Protein AF-T0KY86-F1 (afdb_monomer)

Mean predicted aligned error: 9.2 Å

Radius of gyration: 18.21 Å; Cα contacts (8 Å, |Δi|>4): 96; chains: 1; bounding box: 42×41×46 Å

Secondary structure (DSSP, 8-state):
---HHHHHHHHHHHTTS-S------HHHHHHHHHHHHHTTSEEEE--SSTTSPPEEEE-TTTSPPB-TTT-PBPS-SHHHHHHHHHHHHH--TT--TTHHHHHHHHHHHHHHHHHHHHHHHHHS-TTS--SSPPHHHHHHHHHHHHHHHHHHHHHHHHT-

InterPro domains:
  IPR045520 GPAT/DHAPAT, C-terminal domain [PF19277] (7-43)

Organism: Colletotrichum gloeosporioides (strain Cg-14) (NCBI:txid1237896)

Structure (mmCIF, N/CA/C/O backbone):
data_AF-T0KY86-F1
#
_entry.id   AF-T0KY86-F1
#
loop_
_atom_site.group_PDB
_atom_site.id
_atom_site.type_symbol
_atom_site.label_atom_id
_atom_site.label_alt_id
_atom_site.label_comp_id
_atom_site.label_asym_id
_atom_site.label_entity_id
_atom_site.label_seq_id
_atom_site.pdbx_PDB_ins_code
_atom_site.Cartn_x
_atom_site.Cartn_y
_atom_site.Cartn_z
_atom_site.occupancy
_atom_site.B_iso_or_equiv
_atom_site.auth_seq_id
_atom_site.auth_comp_id
_atom_site.auth_asym_id
_atom_site.auth_atom_id
_atom_site.pdbx_PDB_model_num
ATOM 1 N N . MET A 1 1 ? 13.630 -6.614 14.200 1.00 43.09 1 MET A N 1
ATOM 2 C CA . MET A 1 1 ? 12.804 -6.975 13.021 1.00 43.09 1 MET A CA 1
ATOM 3 C C . MET A 1 1 ? 12.638 -5.804 12.027 1.00 43.09 1 MET A C 1
ATOM 5 O O . MET A 1 1 ? 11.605 -5.701 11.387 1.00 43.09 1 MET A O 1
ATOM 9 N N . GLN A 1 2 ? 13.636 -4.917 11.865 1.00 44.22 2 GLN A N 1
ATOM 10 C CA . GLN A 1 2 ? 13.480 -3.627 11.152 1.00 44.22 2 GLN A CA 1
ATOM 11 C C . GLN A 1 2 ? 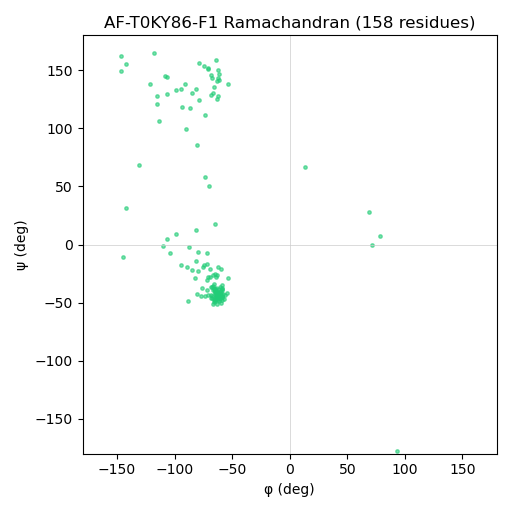14.126 -3.549 9.749 1.00 44.22 2 GLN A C 1
ATOM 13 O O . GLN A 1 2 ? 14.095 -2.493 9.133 1.00 44.22 2 GLN A O 1
ATOM 18 N N . LEU A 1 3 ? 14.689 -4.636 9.207 1.00 54.72 3 LEU A N 1
ATOM 19 C CA . LEU A 1 3 ? 15.516 -4.575 7.982 1.00 54.72 3 LEU A CA 1
ATOM 20 C C . LEU A 1 3 ? 14.886 -5.204 6.729 1.00 54.72 3 LEU A C 1
ATOM 22 O O . LEU A 1 3 ? 15.487 -5.167 5.662 1.00 54.72 3 LEU A O 1
ATOM 26 N N . ILE A 1 4 ? 13.686 -5.774 6.824 1.00 61.91 4 ILE A N 1
ATOM 27 C CA . ILE A 1 4 ? 13.142 -6.642 5.767 1.00 61.91 4 ILE A CA 1
ATOM 28 C C . ILE A 1 4 ? 12.749 -5.862 4.488 1.00 61.91 4 ILE A C 1
ATOM 30 O O . ILE A 1 4 ? 13.151 -6.280 3.402 1.00 61.91 4 ILE A O 1
ATOM 34 N N . PRO A 1 5 ? 12.080 -4.692 4.568 1.00 65.31 5 PRO A N 1
ATOM 35 C CA . PRO A 1 5 ? 11.813 -3.862 3.385 1.00 65.31 5 PRO A CA 1
ATOM 36 C C . PRO A 1 5 ? 13.091 -3.271 2.772 1.00 65.31 5 PRO A C 1
ATOM 38 O O . PRO A 1 5 ? 13.223 -3.188 1.553 1.00 65.31 5 PRO A O 1
ATOM 41 N N . LEU A 1 6 ? 14.068 -2.912 3.613 1.00 67.12 6 LEU A N 1
ATOM 42 C CA . LEU A 1 6 ? 15.366 -2.401 3.165 1.00 67.12 6 LEU A CA 1
ATOM 43 C C . LEU A 1 6 ? 16.159 -3.478 2.410 1.00 67.12 6 LEU A C 1
ATOM 45 O O . LEU A 1 6 ? 16.805 -3.188 1.407 1.00 67.12 6 LEU A O 1
ATOM 49 N N . GLN A 1 7 ? 16.081 -4.730 2.867 1.00 76.50 7 GLN A N 1
ATOM 50 C CA . GLN A 1 7 ? 16.718 -5.870 2.214 1.00 76.50 7 GLN A CA 1
ATOM 51 C C . GLN A 1 7 ? 16.083 -6.183 0.853 1.00 76.50 7 GLN A C 1
ATOM 53 O O . GLN A 1 7 ? 16.806 -6.519 -0.086 1.00 76.50 7 GLN A O 1
ATOM 58 N N . LEU A 1 8 ? 14.760 -6.030 0.716 1.00 79.94 8 LEU A N 1
ATOM 59 C CA . LEU A 1 8 ? 14.091 -6.132 -0.583 1.00 79.94 8 LEU A CA 1
ATOM 60 C C . LEU A 1 8 ? 14.605 -5.055 -1.543 1.00 79.94 8 LEU A C 1
ATOM 62 O O . LEU A 1 8 ? 15.022 -5.388 -2.646 1.00 79.94 8 LEU A O 1
ATOM 66 N N . GLY A 1 9 ? 14.668 -3.795 -1.100 1.00 78.31 9 GLY A N 1
ATOM 67 C CA . GLY A 1 9 ? 15.223 -2.703 -1.906 1.00 78.31 9 GLY A CA 1
ATOM 68 C C . GLY A 1 9 ? 16.660 -2.978 -2.362 1.00 78.31 9 GLY A C 1
ATOM 69 O O . GLY A 1 9 ? 16.976 -2.812 -3.536 1.00 78.31 9 GLY A O 1
ATOM 70 N N . LYS A 1 10 ? 17.515 -3.490 -1.464 1.00 82.12 10 LYS A N 1
ATOM 71 C CA . LYS A 1 10 ? 18.875 -3.946 -1.811 1.00 82.12 10 LYS A CA 1
ATOM 72 C C . LYS A 1 10 ? 18.885 -5.047 -2.861 1.00 82.12 10 LYS A C 1
ATOM 74 O O . LYS A 1 10 ? 19.670 -4.988 -3.801 1.00 82.12 10 LYS A O 1
ATOM 79 N N . THR A 1 11 ? 18.000 -6.026 -2.715 1.00 82.38 11 THR A N 1
ATOM 80 C CA . THR A 1 11 ? 17.883 -7.146 -3.655 1.00 82.38 11 THR A CA 1
ATOM 81 C C . THR A 1 11 ? 17.488 -6.654 -5.044 1.00 82.38 11 THR A C 1
ATOM 83 O O . THR A 1 11 ? 18.149 -7.003 -6.015 1.00 82.38 11 THR A O 1
ATOM 86 N N . LEU A 1 12 ? 16.477 -5.787 -5.133 1.00 80.00 12 LEU A N 1
ATOM 87 C CA . LEU A 1 12 ? 16.013 -5.220 -6.400 1.00 80.00 12 LEU A CA 1
ATOM 88 C C . LEU A 1 12 ? 17.079 -4.343 -7.069 1.00 80.00 12 LEU A C 1
ATOM 90 O O . LEU A 1 12 ? 17.243 -4.396 -8.283 1.00 80.00 12 LEU A O 1
ATOM 94 N N . TYR A 1 13 ? 17.851 -3.584 -6.289 1.00 79.12 13 TYR A N 1
ATOM 95 C CA . TYR A 1 13 ? 18.963 -2.792 -6.818 1.00 79.12 13 TYR A CA 1
ATOM 96 C C . TYR A 1 13 ? 20.072 -3.671 -7.406 1.00 79.12 13 TYR A C 1
ATOM 98 O O . TYR A 1 13 ? 20.490 -3.468 -8.541 1.00 79.12 13 TYR A O 1
ATOM 106 N N . HIS A 1 14 ? 20.519 -4.696 -6.673 1.00 81.25 14 HIS A N 1
ATOM 107 C CA . HIS A 1 14 ? 21.553 -5.608 -7.172 1.00 81.25 14 HIS A CA 1
ATOM 108 C C . HIS A 1 14 ? 21.085 -6.453 -8.368 1.00 81.25 14 HIS A C 1
ATOM 110 O O . HIS A 1 14 ? 21.913 -6.853 -9.181 1.00 81.25 14 HIS A O 1
ATOM 116 N N . GLN A 1 15 ? 19.779 -6.705 -8.494 1.00 79.50 15 GLN A N 1
ATOM 117 C CA . GLN A 1 15 ? 19.178 -7.378 -9.653 1.00 79.50 15 GLN A CA 1
ATOM 118 C C . GLN A 1 15 ? 18.977 -6.455 -10.866 1.00 79.50 15 GLN A C 1
ATOM 120 O O . GLN A 1 15 ? 18.606 -6.939 -11.933 1.00 79.50 15 GLN A O 1
ATOM 125 N N . GLY A 1 16 ? 19.234 -5.149 -10.725 1.00 75.31 16 GLY A N 1
ATOM 126 C CA . GLY A 1 16 ? 19.031 -4.157 -11.781 1.00 75.31 16 GLY A CA 1
ATOM 127 C C . GLY A 1 16 ? 17.573 -3.723 -11.973 1.00 75.31 16 GLY A C 1
ATOM 128 O O . GLY A 1 16 ? 17.290 -2.971 -12.900 1.00 75.31 16 GLY A O 1
ATOM 129 N N . ASP A 1 17 ? 16.658 -4.157 -11.098 1.00 74.56 17 ASP A N 1
ATOM 130 C CA . ASP A 1 17 ? 15.236 -3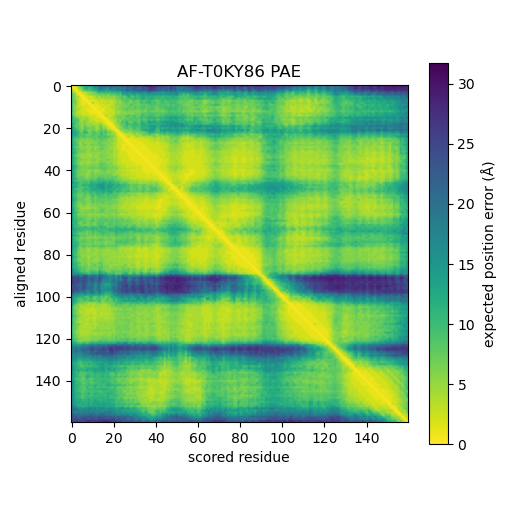.784 -11.129 1.00 74.56 17 ASP A CA 1
ATOM 131 C C . ASP A 1 17 ? 14.990 -2.384 -10.525 1.00 74.56 17 ASP A C 1
ATOM 133 O O . ASP A 1 17 ? 14.000 -1.729 -10.847 1.00 74.56 17 ASP A O 1
ATOM 137 N N . LEU A 1 18 ? 15.896 -1.902 -9.662 1.00 72.38 18 LEU A N 1
ATOM 138 C CA . LEU A 1 18 ? 15.950 -0.513 -9.189 1.00 72.38 18 LEU A CA 1
ATOM 139 C C . LEU A 1 18 ? 17.241 0.152 -9.666 1.00 72.38 18 LEU A C 1
ATOM 141 O O . LEU A 1 18 ? 18.329 -0.354 -9.408 1.00 72.38 18 LEU A O 1
ATOM 145 N N . SER A 1 19 ? 17.129 1.321 -10.300 1.00 67.69 19 SER A N 1
ATOM 146 C CA . SER A 1 19 ? 18.297 2.066 -10.788 1.00 67.69 19 SER A CA 1
ATOM 147 C C . SER A 1 19 ? 18.983 2.913 -9.710 1.00 67.69 19 SER A C 1
ATOM 149 O O . SER A 1 19 ? 20.193 3.103 -9.783 1.00 67.69 19 SER A O 1
ATOM 151 N N . TYR A 1 20 ? 18.249 3.396 -8.698 1.00 64.50 20 TYR A N 1
ATOM 152 C CA . TYR A 1 20 ? 18.783 4.276 -7.649 1.00 64.50 20 TYR A CA 1
ATOM 153 C C . TYR A 1 20 ? 18.120 4.037 -6.285 1.00 64.50 20 TYR A C 1
ATOM 155 O O . TYR A 1 20 ? 16.931 3.724 -6.205 1.00 64.50 20 TYR A O 1
ATOM 163 N N . PHE A 1 21 ? 18.878 4.254 -5.204 1.00 64.88 21 PHE A N 1
ATOM 164 C CA . PHE A 1 21 ? 18.319 4.464 -3.866 1.00 64.88 21 PHE A CA 1
ATOM 165 C C . PHE A 1 21 ? 18.079 5.955 -3.656 1.00 64.88 21 PHE A C 1
ATOM 167 O O . 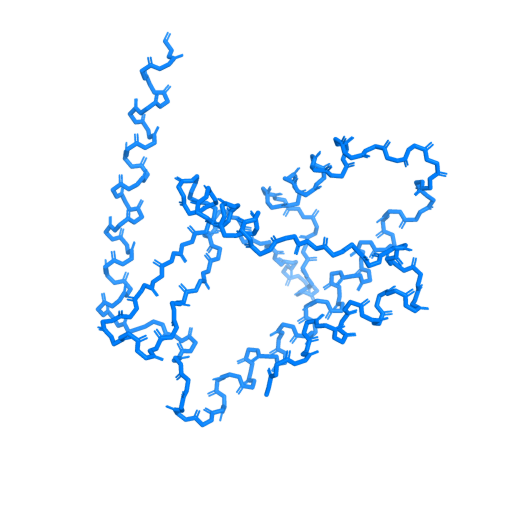PHE A 1 21 ? 19.003 6.699 -3.331 1.00 64.88 21 PHE A O 1
ATOM 174 N N . GLU A 1 22 ? 16.840 6.402 -3.824 1.00 66.50 22 GLU A N 1
ATOM 175 C CA . GLU A 1 22 ? 16.479 7.767 -3.449 1.00 66.50 22 GLU A CA 1
ATOM 176 C C . GLU A 1 22 ? 16.279 7.850 -1.932 1.00 66.50 22 GLU A C 1
ATOM 178 O O . GLU A 1 22 ? 15.474 7.122 -1.343 1.00 66.50 22 GLU A O 1
ATOM 183 N N . ALA A 1 23 ? 17.005 8.760 -1.283 1.00 71.75 23 ALA A N 1
ATOM 184 C CA . ALA A 1 23 ? 16.700 9.143 0.085 1.00 71.75 23 ALA A CA 1
ATOM 185 C C . ALA A 1 23 ? 15.441 10.020 0.073 1.00 71.75 23 ALA A C 1
ATOM 187 O O . ALA A 1 23 ? 15.460 11.146 -0.421 1.00 71.75 23 ALA A O 1
ATOM 188 N N . VAL A 1 24 ? 14.339 9.506 0.618 1.00 71.88 24 VAL A N 1
ATOM 189 C CA . VAL A 1 24 ? 13.091 10.267 0.743 1.00 71.88 24 VAL A CA 1
ATOM 190 C C . VAL A 1 24 ? 13.023 10.911 2.125 1.00 71.88 24 VAL A C 1
ATOM 192 O O . VAL A 1 24 ? 13.275 10.264 3.143 1.00 71.88 24 VAL A O 1
ATOM 195 N N . ASN A 1 25 ? 12.662 12.193 2.173 1.00 86.88 25 ASN A N 1
ATOM 196 C CA . ASN A 1 25 ? 12.487 12.917 3.426 1.00 86.88 25 ASN A CA 1
ATOM 197 C C . ASN A 1 25 ? 11.304 12.342 4.236 1.00 86.88 25 ASN A C 1
ATOM 199 O O . ASN A 1 25 ? 10.215 12.102 3.708 1.00 86.88 25 ASN A O 1
ATOM 203 N N . LYS A 1 26 ? 11.509 12.153 5.545 1.00 85.25 26 LYS A N 1
ATOM 204 C CA . LYS A 1 26 ? 10.498 11.631 6.475 1.00 85.25 26 LYS A CA 1
ATOM 205 C C . LYS A 1 26 ? 9.230 12.493 6.537 1.00 85.25 26 LYS A C 1
ATOM 207 O O . LYS A 1 26 ? 8.136 11.937 6.598 1.00 85.25 26 LYS A O 1
ATOM 212 N N . GLU A 1 27 ? 9.353 13.817 6.498 1.00 87.38 27 GLU A N 1
ATOM 213 C CA . GLU A 1 27 ? 8.200 14.727 6.511 1.00 87.38 27 GLU A CA 1
ATOM 214 C C . GLU A 1 27 ? 7.389 14.621 5.216 1.00 87.38 27 GLU A C 1
ATOM 216 O O . GLU A 1 27 ? 6.160 14.613 5.252 1.00 87.38 27 GLU A O 1
ATOM 221 N N . THR A 1 28 ? 8.051 14.422 4.072 1.00 85.88 28 THR A N 1
ATOM 222 C CA . THR A 1 28 ? 7.367 14.161 2.797 1.00 85.88 28 THR A CA 1
ATOM 223 C C . THR A 1 28 ? 6.543 12.880 2.866 1.00 85.88 28 THR A C 1
ATOM 225 O O . THR A 1 28 ? 5.387 12.873 2.448 1.00 85.88 28 THR A O 1
ATOM 228 N N . LEU A 1 29 ? 7.099 11.810 3.446 1.00 86.31 29 LEU A N 1
ATOM 229 C CA . LEU A 1 29 ? 6.358 10.566 3.656 1.00 86.31 29 LEU A CA 1
ATOM 230 C C . LEU A 1 29 ? 5.172 10.778 4.596 1.00 86.31 29 LEU A C 1
ATOM 232 O O . LEU A 1 29 ? 4.068 10.346 4.286 1.00 86.31 29 LEU A O 1
ATOM 236 N N . LYS A 1 30 ? 5.361 11.479 5.715 1.00 88.62 30 LYS A N 1
ATOM 237 C CA . LYS A 1 30 ? 4.277 11.769 6.661 1.00 88.62 30 LYS A CA 1
ATOM 238 C C . LYS A 1 30 ? 3.118 12.512 5.986 1.00 88.62 30 LYS A C 1
ATOM 240 O O . LYS A 1 30 ? 1.970 12.096 6.132 1.00 88.62 30 LYS A O 1
ATOM 245 N N . ASN A 1 31 ? 3.425 13.544 5.201 1.00 91.31 31 ASN A N 1
ATOM 246 C CA . ASN A 1 31 ? 2.427 14.307 4.453 1.00 91.31 31 ASN A CA 1
ATOM 247 C C . ASN A 1 31 ? 1.717 13.440 3.403 1.00 91.31 31 ASN A C 1
ATOM 249 O O . ASN A 1 31 ? 0.497 13.505 3.282 1.00 91.31 31 ASN A O 1
ATOM 253 N N . ALA A 1 32 ? 2.454 12.586 2.684 1.00 89.81 32 ALA A N 1
ATOM 254 C CA . ALA A 1 32 ? 1.871 11.663 1.711 1.00 89.81 32 ALA A CA 1
ATOM 255 C C . ALA A 1 32 ? 0.919 10.652 2.371 1.00 89.81 32 ALA A C 1
ATOM 257 O O . ALA A 1 32 ? -0.194 10.461 1.894 1.00 89.81 32 ALA A O 1
ATOM 258 N N . TYR A 1 33 ? 1.307 10.055 3.502 1.00 90.12 33 TYR A N 1
ATOM 259 C CA . TYR A 1 33 ? 0.450 9.123 4.243 1.00 90.12 33 TYR A CA 1
ATOM 260 C C . TYR A 1 33 ? -0.821 9.794 4.762 1.00 90.12 33 TYR A C 1
ATOM 262 O O . TYR A 1 33 ? -1.890 9.193 4.692 1.00 90.12 33 TYR A O 1
ATOM 270 N N . GLN A 1 34 ? -0.720 11.036 5.242 1.00 90.81 34 GLN A N 1
ATOM 271 C CA . GLN A 1 34 ? -1.892 11.805 5.647 1.00 90.81 34 GLN A CA 1
ATOM 272 C C . GLN A 1 34 ? -2.825 12.073 4.457 1.00 90.81 34 GLN A C 1
ATOM 274 O O . GLN A 1 34 ? -4.030 11.864 4.569 1.00 90.81 34 GLN A O 1
ATOM 279 N N . ARG A 1 35 ? -2.283 12.461 3.295 1.00 91.50 35 ARG A N 1
ATOM 280 C CA . ARG A 1 35 ? -3.082 12.637 2.072 1.00 91.50 35 ARG A CA 1
ATOM 281 C C . ARG A 1 35 ? -3.745 11.340 1.622 1.00 91.50 35 ARG A C 1
ATOM 283 O O . ARG A 1 35 ? -4.928 11.345 1.314 1.00 91.50 35 ARG A O 1
ATOM 290 N N . PHE A 1 36 ? -3.032 10.218 1.654 1.00 92.50 36 PHE A N 1
ATOM 291 C CA . PHE A 1 36 ? -3.596 8.911 1.310 1.00 92.50 36 PHE A CA 1
ATOM 292 C C . PHE A 1 36 ? -4.673 8.458 2.296 1.00 92.50 36 PHE A C 1
ATOM 294 O O . PHE A 1 36 ? -5.632 7.802 1.886 1.00 92.50 36 PHE A O 1
ATOM 301 N N . GLU A 1 37 ? -4.541 8.805 3.579 1.00 90.94 37 GLU A N 1
ATOM 302 C CA . GLU A 1 37 ? -5.615 8.628 4.555 1.00 90.94 37 GLU A CA 1
ATOM 303 C C . GLU A 1 37 ? -6.820 9.489 4.172 1.00 90.94 37 GLU A C 1
ATOM 305 O O . GLU A 1 37 ? -7.902 8.937 4.047 1.00 90.94 37 GLU A O 1
ATOM 310 N N . GLU A 1 38 ? -6.655 10.790 3.904 1.00 88.88 38 GLU A N 1
ATOM 311 C CA . GLU A 1 38 ? -7.732 11.730 3.531 1.00 88.88 38 GLU A CA 1
ATOM 312 C C . GLU A 1 38 ? -8.465 11.337 2.236 1.00 88.88 38 GLU A C 1
ATOM 314 O O . GLU A 1 38 ? -9.701 11.333 2.187 1.00 88.88 38 GLU A O 1
ATOM 319 N N . GLU A 1 39 ? -7.715 10.934 1.212 1.00 88.81 39 GLU A N 1
ATOM 320 C CA . GLU A 1 39 ? -8.224 10.441 -0.071 1.00 88.81 39 GLU A CA 1
ATOM 321 C C . GLU A 1 39 ? -8.853 9.047 0.040 1.00 88.81 39 GLU A C 1
ATOM 323 O O . GLU A 1 39 ? -9.483 8.577 -0.908 1.00 88.81 39 GLU A O 1
ATOM 328 N N . GLY A 1 40 ? -8.737 8.392 1.200 1.00 88.69 40 GLY A N 1
ATOM 329 C CA . GLY A 1 40 ? -9.300 7.075 1.487 1.00 88.69 40 GLY A CA 1
ATOM 330 C C . GLY A 1 40 ? -8.632 5.944 0.710 1.00 88.69 40 GLY A C 1
ATOM 331 O O . GLY A 1 40 ? -9.285 4.942 0.423 1.00 88.69 40 GLY A O 1
ATOM 332 N N . ILE A 1 41 ? -7.360 6.124 0.355 1.00 91.50 41 ILE A N 1
ATOM 333 C CA . ILE A 1 41 ? -6.469 5.088 -0.180 1.00 91.50 41 ILE A CA 1
ATOM 334 C C . ILE A 1 41 ? -5.986 4.203 0.972 1.00 91.50 41 ILE A C 1
ATOM 336 O O . ILE A 1 41 ? -5.996 2.973 0.882 1.00 91.50 41 ILE A O 1
ATOM 340 N N . LEU A 1 42 ? -5.596 4.837 2.082 1.00 92.19 42 LEU A N 1
ATOM 341 C CA . LEU 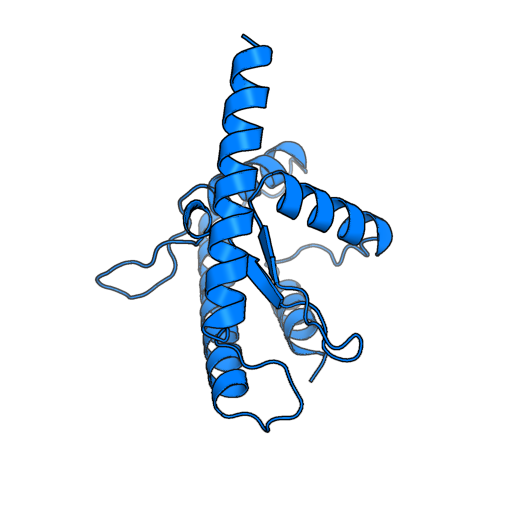A 1 42 ? -5.181 4.181 3.314 1.00 92.19 42 LEU A CA 1
ATOM 342 C C . LEU A 1 42 ? -6.254 4.312 4.389 1.00 92.19 42 LEU A C 1
ATOM 344 O O . LEU A 1 42 ? -6.913 5.335 4.540 1.00 92.19 42 LEU A O 1
ATOM 348 N N . GLN A 1 43 ? -6.386 3.258 5.180 1.00 91.25 43 GLN A N 1
ATOM 349 C CA . GLN A 1 43 ? -7.224 3.207 6.362 1.00 91.25 43 GLN A CA 1
ATOM 350 C C . GLN A 1 43 ? -6.327 3.027 7.587 1.00 91.25 43 GLN A C 1
ATOM 352 O O . GLN A 1 43 ? -5.589 2.041 7.690 1.00 91.25 43 GLN A O 1
ATOM 357 N N . VAL A 1 44 ? -6.397 3.978 8.518 1.00 89.81 44 VAL A N 1
ATOM 358 C CA . VAL A 1 44 ? -5.564 4.000 9.724 1.00 89.81 44 VAL A CA 1
ATOM 359 C C . VAL A 1 44 ? -6.403 3.636 10.942 1.00 89.81 44 VAL A C 1
ATOM 361 O O . VAL A 1 44 ? -7.459 4.212 11.193 1.00 89.81 44 VAL A O 1
ATOM 364 N N . VAL A 1 45 ? -5.914 2.688 11.737 1.00 88.06 45 VAL A N 1
ATOM 365 C CA . VAL A 1 45 ? -6.477 2.345 13.044 1.00 88.06 45 VAL A CA 1
ATOM 366 C C . VAL A 1 45 ? -5.466 2.719 14.112 1.00 88.06 45 VAL A C 1
ATOM 368 O O . VAL A 1 45 ? -4.449 2.046 14.299 1.00 88.06 45 VAL A O 1
ATOM 371 N N . LYS A 1 46 ? -5.757 3.803 14.825 1.00 85.50 46 LYS A N 1
ATOM 372 C CA . LYS A 1 46 ? -4.951 4.268 15.954 1.00 85.50 46 LYS A CA 1
ATOM 373 C C . LYS A 1 46 ? -5.325 3.460 17.196 1.00 85.50 46 LYS A C 1
ATOM 375 O O . LYS A 1 46 ? -6.504 3.237 17.456 1.00 85.50 46 LYS A O 1
ATOM 380 N N . SER A 1 47 ? -4.322 2.986 17.930 1.00 80.25 47 SER A N 1
ATOM 381 C CA . SER A 1 47 ? -4.543 2.330 19.220 1.00 80.25 47 SER A CA 1
ATOM 382 C C . SER A 1 47 ? -4.900 3.368 20.285 1.00 80.25 47 SER A C 1
ATOM 384 O O . SER A 1 47 ? -4.485 4.523 20.191 1.00 80.25 47 SER A O 1
ATOM 386 N N . LYS A 1 48 ? -5.640 2.948 21.316 1.00 79.75 48 LYS A N 1
ATOM 387 C CA . LYS A 1 48 ? -5.861 3.758 22.525 1.00 79.75 48 LYS A CA 1
ATOM 388 C C . LYS A 1 48 ? -4.581 3.900 23.356 1.00 79.75 48 LYS A C 1
ATOM 390 O O . LYS A 1 48 ? -4.428 4.892 24.057 1.00 79.75 48 LYS A O 1
ATOM 395 N N . ASP A 1 49 ? -3.682 2.918 23.275 1.00 79.94 49 ASP A N 1
ATOM 396 C CA . ASP A 1 49 ? -2.376 2.957 23.935 1.00 79.94 49 ASP A CA 1
ATOM 397 C C . ASP A 1 49 ? -1.349 3.671 23.034 1.00 79.94 49 ASP A C 1
ATOM 399 O O . ASP A 1 49 ? -1.042 3.147 21.956 1.00 79.94 49 ASP A O 1
ATOM 403 N N . PRO A 1 50 ? -0.778 4.818 23.459 1.00 78.31 50 PRO A N 1
ATOM 404 C CA . PRO A 1 50 ? 0.250 5.540 22.706 1.00 78.31 50 PRO A CA 1
ATOM 405 C C . PRO A 1 50 ? 1.525 4.729 22.443 1.00 78.31 50 PRO A C 1
ATOM 407 O O . PRO A 1 50 ? 2.282 5.063 21.532 1.00 78.31 50 PRO A O 1
ATOM 410 N N . LYS A 1 51 ? 1.787 3.677 23.230 1.00 81.00 51 LYS A N 1
ATOM 411 C CA . LYS A 1 51 ? 2.944 2.789 23.042 1.00 81.00 51 LYS A CA 1
ATOM 412 C C . LYS A 1 51 ? 2.761 1.834 21.866 1.00 81.00 51 LYS A C 1
ATOM 414 O O . LYS A 1 51 ? 3.744 1.290 21.364 1.00 81.00 51 LYS A O 1
ATOM 419 N N . VAL A 1 52 ? 1.521 1.616 21.427 1.00 78.75 52 VAL A N 1
ATOM 420 C CA . VAL A 1 52 ? 1.210 0.728 20.309 1.00 78.75 52 VAL A CA 1
ATOM 421 C C . VAL A 1 52 ? 1.148 1.557 19.023 1.00 78.75 52 VAL A C 1
ATOM 423 O O . VAL A 1 52 ? 0.296 2.442 18.909 1.00 78.75 52 VAL A O 1
ATOM 426 N N . PRO A 1 53 ? 2.014 1.284 18.029 1.00 80.75 53 PRO A N 1
ATOM 427 C CA . PRO A 1 53 ? 2.009 2.032 16.779 1.00 80.75 53 PRO A CA 1
ATOM 428 C C . PRO A 1 53 ? 0.674 1.864 16.032 1.00 80.75 53 PRO A C 1
ATOM 430 O O . PRO A 1 53 ? 0.029 0.814 16.135 1.00 80.75 53 PRO A O 1
ATOM 433 N N . PRO A 1 54 ? 0.247 2.880 15.260 1.00 84.12 54 PRO A N 1
ATOM 434 C CA . PRO A 1 54 ? -0.979 2.800 14.478 1.00 84.12 54 PRO A CA 1
ATOM 435 C C . PRO A 1 54 ? -0.890 1.684 13.433 1.00 84.12 54 PRO A C 1
ATOM 437 O O . PRO A 1 54 ? 0.155 1.454 12.823 1.00 84.12 54 PRO A O 1
ATOM 440 N N . ARG A 1 55 ? -2.015 1.005 13.207 1.00 85.50 55 ARG A N 1
ATOM 441 C CA . ARG A 1 55 ? -2.151 -0.017 12.166 1.00 85.50 55 ARG A CA 1
ATOM 442 C C . ARG A 1 55 ? -2.634 0.629 10.878 1.00 85.50 55 ARG A C 1
ATOM 444 O O . ARG A 1 55 ? -3.528 1.470 10.898 1.00 85.50 55 ARG A O 1
ATOM 451 N N . LEU A 1 56 ? -2.054 0.200 9.768 1.00 88.38 56 LEU A N 1
ATOM 452 C CA . LEU A 1 56 ? -2.326 0.713 8.432 1.00 88.38 56 LEU A CA 1
ATOM 453 C C . LEU A 1 56 ? -2.811 -0.437 7.555 1.00 88.38 56 LEU A C 1
ATOM 455 O O . LEU A 1 56 ? -2.253 -1.532 7.611 1.00 88.38 56 LEU A O 1
ATOM 459 N N . ARG A 1 57 ? -3.826 -0.185 6.732 1.00 88.81 57 ARG A N 1
ATOM 460 C CA . ARG A 1 57 ? -4.205 -1.077 5.633 1.00 88.81 57 ARG A CA 1
ATOM 461 C C . ARG A 1 57 ? -4.644 -0.272 4.419 1.00 88.81 57 ARG A C 1
ATOM 463 O O . ARG A 1 57 ? -5.105 0.856 4.570 1.00 88.81 57 ARG A O 1
ATOM 470 N N . LEU A 1 58 ? -4.540 -0.865 3.236 1.00 90.06 58 LEU A N 1
ATOM 471 C CA . LEU A 1 58 ? -5.177 -0.316 2.041 1.00 90.06 58 LEU A CA 1
ATOM 472 C C . LEU A 1 58 ? -6.702 -0.429 2.168 1.00 90.06 58 LEU A C 1
ATOM 474 O O . LEU A 1 58 ? -7.219 -1.378 2.770 1.00 90.06 58 LEU A O 1
ATOM 478 N N . ASP A 1 59 ? -7.427 0.546 1.622 1.00 90.50 59 ASP A N 1
ATOM 479 C CA . ASP A 1 59 ? -8.864 0.391 1.407 1.00 90.50 59 ASP A CA 1
ATOM 480 C C . ASP A 1 59 ? -9.108 -0.794 0.448 1.00 90.50 59 ASP A C 1
ATOM 482 O O . ASP A 1 59 ? -8.333 -0.979 -0.493 1.00 90.50 59 ASP A O 1
ATOM 486 N N . PRO A 1 60 ? -10.154 -1.616 0.663 1.00 88.75 60 PRO A N 1
ATOM 487 C CA . PRO A 1 60 ? -10.426 -2.776 -0.184 1.00 88.75 60 PRO A CA 1
ATOM 488 C C . PRO A 1 60 ? -10.517 -2.473 -1.686 1.00 88.75 60 PRO A C 1
ATOM 490 O O . PRO A 1 60 ? -10.185 -3.340 -2.484 1.00 88.75 60 PRO A O 1
ATOM 493 N N . GLU A 1 61 ? -10.922 -1.261 -2.082 1.00 88.62 61 GLU A N 1
ATOM 494 C CA . GLU A 1 61 ? -10.978 -0.844 -3.494 1.00 88.62 61 GLU A CA 1
ATOM 495 C C . GLU A 1 61 ? -9.592 -0.611 -4.119 1.00 88.62 61 GLU A C 1
ATOM 497 O O . GLU A 1 61 ? -9.463 -0.541 -5.341 1.00 88.62 61 GLU A O 1
ATOM 502 N N . TRP A 1 62 ? -8.563 -0.466 -3.284 1.00 90.12 62 TRP A N 1
ATOM 503 C CA . TRP A 1 62 ? -7.166 -0.280 -3.672 1.00 90.12 62 TRP A CA 1
ATOM 504 C C . TRP A 1 62 ? -6.330 -1.548 -3.482 1.00 90.12 62 TRP A C 1
ATOM 506 O O . TRP A 1 62 ? -5.170 -1.581 -3.889 1.00 90.12 62 TRP A O 1
ATOM 516 N N . CYS A 1 63 ? -6.890 -2.595 -2.871 1.00 87.88 63 CYS A N 1
ATOM 517 C CA . CYS A 1 63 ? -6.201 -3.870 -2.748 1.00 87.88 63 CYS A CA 1
ATOM 518 C C . CYS A 1 63 ? -6.013 -4.508 -4.136 1.00 87.88 63 CYS A C 1
ATOM 520 O O . CYS A 1 63 ? -6.987 -4.623 -4.884 1.00 87.88 63 CYS A O 1
ATOM 522 N N . PRO A 1 64 ? -4.793 -4.961 -4.477 1.00 86.31 64 PRO A N 1
ATOM 523 C CA . PRO A 1 64 ? -4.568 -5.689 -5.717 1.00 86.31 64 PRO A CA 1
ATOM 524 C C . PRO A 1 64 ? -5.352 -7.004 -5.702 1.00 86.31 64 PRO A C 1
ATOM 526 O O . PRO A 1 64 ? -5.446 -7.684 -4.675 1.00 86.31 64 PRO A O 1
ATOM 529 N N . THR A 1 65 ? -5.921 -7.356 -6.850 1.00 86.88 65 THR A N 1
ATOM 530 C CA . THR A 1 65 ? -6.610 -8.632 -7.037 1.00 86.88 65 THR A CA 1
ATOM 531 C C . THR A 1 65 ? -5.599 -9.753 -7.249 1.00 86.88 65 THR A C 1
ATOM 533 O O . THR A 1 65 ? -4.460 -9.525 -7.661 1.00 86.88 65 THR A O 1
ATOM 536 N N . ARG A 1 66 ? -6.017 -10.981 -6.943 1.00 87.00 66 ARG A N 1
ATOM 537 C CA . ARG A 1 66 ? -5.250 -12.187 -7.250 1.00 87.00 66 ARG A CA 1
ATOM 538 C C . ARG A 1 66 ? -5.920 -12.945 -8.375 1.00 87.00 66 ARG A C 1
ATOM 540 O O . ARG A 1 66 ? -7.149 -12.972 -8.448 1.00 87.00 66 ARG A O 1
ATOM 547 N N . ASP A 1 67 ? -5.106 -13.554 -9.217 1.00 85.88 67 ASP A N 1
ATOM 548 C CA . ASP A 1 67 ? -5.565 -14.515 -10.203 1.00 85.88 67 ASP A CA 1
ATOM 549 C C . ASP A 1 67 ? -6.185 -15.735 -9.489 1.00 85.88 67 ASP A C 1
ATOM 551 O O . ASP A 1 67 ? -5.532 -16.314 -8.613 1.00 85.88 67 ASP A O 1
ATOM 555 N N . PRO A 1 68 ? -7.436 -16.116 -9.804 1.00 85.25 68 PRO A N 1
ATOM 556 C CA . PRO A 1 68 ? -8.080 -17.283 -9.208 1.00 85.25 68 PRO A CA 1
ATOM 557 C C . PRO A 1 68 ? -7.389 -18.614 -9.539 1.00 85.25 68 PRO A C 1
ATOM 559 O O . PRO A 1 68 ? -7.507 -19.546 -8.747 1.00 85.25 68 PRO A O 1
ATOM 562 N N . GLU A 1 69 ? -6.680 -18.721 -10.666 1.00 86.19 69 GLU A N 1
ATOM 563 C CA . GLU A 1 69 ? -6.040 -19.971 -11.095 1.00 86.19 69 GLU A CA 1
ATOM 564 C C . GLU A 1 69 ? -4.630 -20.112 -10.522 1.00 86.19 69 GLU A C 1
ATOM 566 O O . GLU A 1 69 ? -4.272 -21.147 -9.960 1.00 86.19 69 GLU A O 1
ATOM 571 N N . THR A 1 70 ? -3.820 -19.058 -10.638 1.00 83.44 70 THR A N 1
ATOM 572 C CA . THR A 1 70 ? -2.408 -19.096 -10.226 1.00 83.44 70 THR A CA 1
ATOM 573 C C . THR A 1 70 ? -2.173 -18.589 -8.802 1.00 83.44 70 THR A C 1
ATOM 575 O O . THR A 1 70 ? -1.117 -18.845 -8.221 1.00 83.44 70 THR A O 1
ATOM 578 N N . GLY A 1 71 ? -3.125 -17.847 -8.225 1.00 82.12 71 GLY A N 1
ATOM 579 C CA . GLY A 1 71 ? -2.990 -17.184 -6.923 1.00 82.12 71 GLY A CA 1
ATOM 580 C C . GLY A 1 71 ? -2.047 -15.971 -6.918 1.00 82.12 71 GLY A C 1
ATOM 581 O O . GLY A 1 71 ? -1.870 -15.336 -5.869 1.00 82.12 71 GLY A O 1
ATOM 582 N N . ALA A 1 72 ? -1.444 -15.638 -8.064 1.00 84.00 72 ALA A N 1
ATOM 583 C CA . ALA A 1 72 ? -0.493 -14.543 -8.203 1.00 84.00 72 ALA A CA 1
ATOM 584 C C . ALA A 1 72 ? -1.181 -13.175 -8.098 1.00 84.00 72 ALA A C 1
ATOM 586 O O . ALA A 1 72 ? -2.359 -13.023 -8.418 1.00 84.00 72 ALA A O 1
ATOM 587 N N . LEU A 1 73 ? -0.439 -12.161 -7.642 1.00 85.06 73 LEU A N 1
ATOM 588 C CA . LEU A 1 73 ? -0.915 -10.777 -7.653 1.00 85.06 73 LEU A CA 1
ATOM 589 C C . LEU A 1 73 ? -1.022 -10.259 -9.089 1.00 85.06 73 LEU A C 1
ATOM 591 O O . LEU A 1 73 ? -0.043 -10.281 -9.836 1.00 85.06 73 LEU A O 1
ATOM 595 N N . ASN A 1 74 ? -2.184 -9.712 -9.431 1.00 84.44 74 ASN A N 1
ATOM 596 C CA . ASN A 1 74 ? -2.412 -9.091 -10.725 1.00 84.44 74 ASN A CA 1
ATOM 597 C C . ASN A 1 74 ? -1.947 -7.634 -10.701 1.00 84.44 74 ASN A C 1
ATOM 599 O O . ASN A 1 74 ? -2.340 -6.856 -9.829 1.00 84.44 74 ASN A O 1
ATOM 603 N N . ALA A 1 75 ? -1.159 -7.246 -11.704 1.00 82.94 75 ALA A N 1
ATOM 604 C CA . ALA A 1 75 ? -0.732 -5.869 -11.959 1.00 82.94 75 ALA A CA 1
ATOM 605 C C . ALA A 1 75 ? -1.890 -5.026 -12.534 1.00 82.94 75 ALA A C 1
ATOM 607 O O . ALA A 1 75 ? -1.836 -4.544 -13.660 1.00 82.94 75 ALA A O 1
ATOM 608 N N . SER A 1 76 ? -3.000 -4.935 -11.801 1.00 83.62 76 SER A N 1
ATOM 609 C CA . SER A 1 76 ? -4.232 -4.291 -12.262 1.00 83.62 76 SER A CA 1
ATOM 610 C C . SER A 1 76 ? -4.976 -3.603 -11.118 1.00 83.62 76 SER A C 1
ATOM 612 O O . SER A 1 76 ? -4.754 -3.898 -9.941 1.00 83.62 76 SER A O 1
ATOM 614 N N . GLY A 1 77 ? -5.884 -2.695 -11.473 1.00 86.44 77 GLY A N 1
ATOM 615 C CA . GLY A 1 77 ? -6.717 -1.960 -10.528 1.00 86.44 77 GLY A CA 1
ATOM 616 C C . GLY A 1 77 ? -6.123 -0.616 -10.114 1.00 86.44 77 GLY A C 1
ATOM 617 O O . GLY A 1 77 ? -5.055 -0.205 -10.563 1.00 86.44 77 GLY A O 1
ATOM 618 N N . ARG A 1 78 ? -6.831 0.077 -9.216 1.00 89.62 78 ARG A N 1
ATOM 619 C CA . ARG A 1 78 ? -6.568 1.490 -8.892 1.00 89.62 78 ARG A CA 1
ATOM 620 C C . ARG A 1 78 ? -5.159 1.757 -8.381 1.00 89.62 78 ARG A C 1
ATOM 622 O O . ARG A 1 78 ? -4.582 2.789 -8.709 1.00 89.62 78 ARG A O 1
ATOM 629 N N . LEU A 1 79 ? -4.613 0.838 -7.584 1.00 88.62 79 LEU A N 1
ATOM 630 C CA . LEU A 1 79 ? -3.255 0.966 -7.069 1.00 88.62 79 LEU A CA 1
ATOM 631 C C . LEU A 1 79 ? -2.230 0.925 -8.203 1.00 88.62 79 LEU A C 1
ATOM 633 O O . LEU A 1 79 ? -1.336 1.765 -8.228 1.00 88.62 79 LEU A O 1
ATOM 637 N N . TRP A 1 80 ? -2.402 0.001 -9.152 1.00 86.94 80 TRP A N 1
ATOM 638 C CA . TRP A 1 80 ? -1.521 -0.119 -10.309 1.00 86.94 80 TRP A CA 1
ATOM 639 C C . TRP A 1 80 ? -1.618 1.112 -11.213 1.00 86.94 80 TRP A C 1
ATOM 641 O O . TRP A 1 80 ? -0.602 1.728 -11.535 1.00 86.94 80 TRP A O 1
ATOM 651 N N . ASP A 1 81 ? -2.841 1.546 -11.526 1.00 88.00 81 ASP A N 1
ATOM 652 C CA . ASP A 1 81 ? -3.085 2.743 -12.337 1.00 88.00 81 ASP A CA 1
ATOM 653 C C . ASP A 1 81 ? -2.465 3.995 -11.705 1.00 88.00 81 ASP A C 1
ATOM 655 O O . ASP A 1 81 ? -1.925 4.862 -12.392 1.00 88.00 81 ASP A O 1
ATOM 659 N N . PHE A 1 82 ? -2.532 4.104 -10.378 1.00 87.75 82 PHE A N 1
ATOM 660 C CA . PHE A 1 82 ? -1.917 5.196 -9.637 1.00 87.75 82 PHE A CA 1
ATOM 661 C C . PHE A 1 82 ? -0.388 5.141 -9.697 1.00 87.75 82 PHE A C 1
ATOM 663 O O . PHE A 1 82 ? 0.248 6.164 -9.962 1.00 87.75 82 PHE A O 1
ATOM 670 N N . THR A 1 83 ? 0.215 3.963 -9.518 1.00 84.00 83 THR A N 1
ATOM 671 C CA . THR A 1 83 ? 1.671 3.802 -9.640 1.00 84.00 83 THR A CA 1
ATOM 672 C C . THR A 1 83 ? 2.170 4.069 -11.059 1.00 84.00 83 THR A C 1
ATOM 674 O O . THR A 1 83 ? 3.183 4.746 -11.221 1.00 84.00 83 THR A O 1
ATOM 677 N N . GLU A 1 84 ? 1.427 3.642 -12.083 1.00 82.62 84 GLU A N 1
ATOM 678 C CA . GLU A 1 84 ? 1.722 3.932 -13.491 1.00 82.62 84 GLU A CA 1
ATOM 679 C C . GLU A 1 84 ? 1.616 5.429 -13.787 1.00 82.62 84 GLU A C 1
ATOM 681 O O . GLU A 1 84 ? 2.486 6.000 -14.445 1.00 82.62 84 GLU A O 1
ATOM 686 N N . LYS A 1 85 ? 0.609 6.117 -13.233 1.00 84.56 85 LYS A N 1
ATOM 687 C CA . LYS A 1 85 ? 0.515 7.580 -13.331 1.00 84.56 85 LYS A CA 1
ATOM 688 C C . LYS A 1 85 ? 1.734 8.259 -12.712 1.00 84.56 85 LYS A C 1
ATOM 690 O O . LYS A 1 85 ? 2.318 9.123 -13.364 1.00 84.56 85 LYS A O 1
ATOM 695 N N . ILE A 1 86 ? 2.168 7.848 -11.517 1.00 80.62 86 ILE A N 1
ATOM 696 C CA . ILE A 1 86 ? 3.389 8.380 -10.885 1.00 80.62 86 ILE A CA 1
ATOM 697 C C . ILE A 1 86 ? 4.612 8.136 -11.777 1.00 80.62 86 ILE A C 1
ATOM 699 O O . ILE A 1 86 ? 5.378 9.069 -12.025 1.00 80.62 86 ILE A O 1
ATOM 703 N N . ALA A 1 87 ? 4.784 6.913 -12.284 1.00 73.62 87 ALA A N 1
ATOM 704 C CA . ALA A 1 87 ? 5.889 6.562 -13.172 1.00 73.62 87 ALA A CA 1
ATOM 705 C C . ALA A 1 87 ? 5.874 7.411 -14.456 1.00 73.62 87 ALA A C 1
ATOM 707 O O . ALA A 1 87 ? 6.904 7.945 -14.871 1.00 73.62 87 ALA A O 1
ATOM 708 N N . SER A 1 88 ? 4.693 7.609 -15.047 1.00 74.62 88 SER A N 1
ATOM 709 C CA . SER A 1 88 ? 4.511 8.416 -16.253 1.00 74.62 88 SER A CA 1
ATOM 710 C C . SER A 1 88 ? 4.845 9.894 -16.035 1.00 74.62 88 SER A C 1
ATOM 712 O O . SER A 1 88 ? 5.463 10.506 -16.906 1.00 74.62 88 SER A O 1
ATOM 714 N N . SER A 1 89 ? 4.500 10.449 -14.868 1.00 72.50 89 SER A N 1
ATOM 715 C CA . SER A 1 89 ? 4.815 11.831 -14.492 1.00 72.50 89 SER A CA 1
ATOM 716 C C . SER A 1 89 ? 6.299 12.024 -14.187 1.00 72.50 89 SER A C 1
ATOM 718 O O . SER A 1 89 ? 6.835 13.098 -14.436 1.00 72.50 89 SER A O 1
ATOM 720 N N . ARG A 1 90 ? 6.980 10.988 -13.676 1.00 69.69 90 ARG A N 1
ATOM 721 C CA . ARG A 1 90 ? 8.425 11.022 -13.398 1.00 69.69 90 ARG A CA 1
ATOM 722 C C . ARG A 1 90 ? 9.303 10.944 -14.650 1.00 69.69 90 ARG A C 1
ATOM 724 O O . ARG A 1 90 ? 10.472 11.279 -14.545 1.00 69.69 90 ARG A O 1
ATOM 731 N N . ARG A 1 91 ? 8.758 10.508 -15.798 1.00 58.59 91 ARG A N 1
ATOM 732 C CA . ARG A 1 91 ? 9.342 10.504 -17.161 1.00 58.59 91 ARG A CA 1
ATOM 733 C C . ARG A 1 91 ? 10.856 10.774 -17.257 1.00 58.59 91 ARG A C 1
ATOM 735 O O . ARG A 1 91 ? 11.307 11.718 -17.901 1.00 58.59 91 ARG A O 1
ATOM 742 N N . GLU A 1 92 ? 11.650 9.844 -16.738 1.00 53.88 92 GLU A N 1
ATOM 743 C CA . GLU A 1 92 ? 13.062 9.721 -17.089 1.00 53.88 92 GLU A CA 1
ATOM 744 C C . GLU A 1 92 ? 13.142 8.962 -18.423 1.00 53.88 92 GLU A C 1
ATOM 746 O O . GLU A 1 92 ? 13.161 7.732 -18.510 1.00 53.88 92 GLU A O 1
ATOM 751 N N . GLY A 1 93 ? 13.030 9.730 -19.507 1.00 53.00 93 GLY A N 1
ATOM 752 C CA . GLY A 1 93 ? 12.820 9.266 -20.875 1.00 53.00 93 GLY A CA 1
ATOM 753 C C . GLY A 1 93 ? 13.996 8.548 -21.541 1.00 53.00 93 GLY A C 1
ATOM 754 O O . GLY A 1 93 ? 14.316 8.888 -22.675 1.00 53.00 93 GLY A O 1
ATOM 755 N N . LYS A 1 94 ? 14.629 7.542 -20.921 1.00 53.59 94 LYS A N 1
ATOM 756 C CA . LYS A 1 94 ? 15.684 6.780 -21.628 1.00 53.59 94 LYS A CA 1
ATOM 757 C C . LYS A 1 94 ? 15.827 5.283 -21.342 1.00 53.59 94 LYS A C 1
ATOM 759 O O . LYS A 1 94 ? 16.472 4.613 -22.144 1.00 53.59 94 LYS A O 1
ATOM 764 N N . ASN A 1 95 ? 15.170 4.721 -20.325 1.00 54.22 95 ASN A N 1
ATOM 765 C CA . ASN A 1 95 ? 15.224 3.276 -20.041 1.00 54.22 95 ASN A CA 1
ATOM 766 C C . ASN A 1 95 ? 13.829 2.660 -19.837 1.00 54.22 95 ASN A C 1
ATOM 768 O O . ASN A 1 95 ? 13.475 2.199 -18.761 1.00 54.22 95 ASN A O 1
ATOM 772 N N . ARG A 1 96 ? 13.030 2.594 -20.912 1.00 54.81 96 ARG A N 1
ATOM 773 C CA . ARG A 1 96 ? 11.769 1.817 -20.944 1.00 54.81 96 ARG A CA 1
ATOM 774 C C . ARG A 1 96 ? 11.982 0.319 -21.208 1.00 54.81 96 ARG A C 1
ATOM 776 O O . ARG A 1 96 ? 11.026 -0.363 -21.563 1.00 54.81 96 ARG A O 1
ATOM 783 N N . ARG A 1 97 ? 13.220 -0.182 -21.134 1.00 52.22 97 ARG A N 1
ATOM 784 C CA . ARG A 1 97 ? 13.575 -1.429 -21.819 1.00 52.22 97 ARG A CA 1
ATOM 785 C C . ARG A 1 97 ? 12.947 -2.702 -21.236 1.00 52.22 97 ARG A C 1
ATOM 787 O O . ARG A 1 97 ? 12.744 -3.606 -22.027 1.00 52.22 97 ARG A O 1
ATOM 794 N N . ASP A 1 98 ? 12.494 -2.746 -19.975 1.00 52.75 98 ASP A N 1
ATOM 795 C 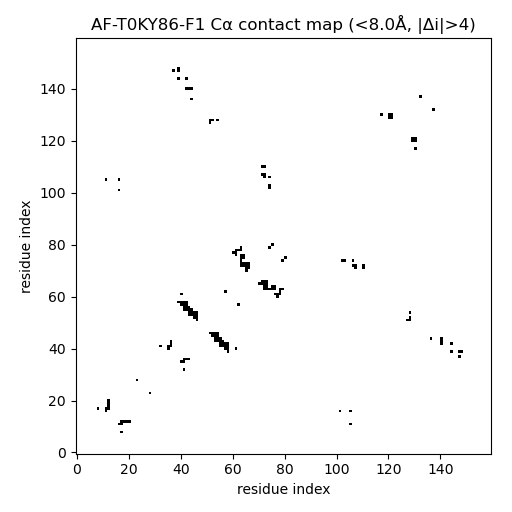CA . ASP A 1 98 ? 12.018 -4.015 -19.378 1.00 52.75 98 ASP A CA 1
ATOM 796 C C . ASP A 1 98 ? 10.783 -3.914 -18.446 1.00 52.75 98 ASP A C 1
ATOM 798 O O . ASP A 1 98 ? 10.632 -4.701 -17.513 1.00 52.75 98 ASP A O 1
ATOM 802 N N . GLY A 1 99 ? 9.858 -2.972 -18.674 1.00 56.59 99 GLY A N 1
ATOM 803 C CA . GLY A 1 99 ? 8.749 -2.688 -17.736 1.00 56.59 99 GLY A CA 1
ATOM 804 C C . GLY A 1 99 ? 7.869 -3.892 -17.341 1.00 56.59 99 GLY A C 1
ATOM 805 O O . GLY A 1 99 ? 7.553 -4.067 -16.165 1.00 56.59 99 GLY A O 1
ATOM 806 N N . ALA A 1 100 ? 7.517 -4.771 -18.286 1.00 60.28 100 ALA A N 1
ATOM 807 C CA . ALA A 1 100 ? 6.625 -5.907 -18.019 1.00 60.28 100 ALA A CA 1
ATOM 808 C C . ALA A 1 100 ? 7.309 -7.034 -17.217 1.00 60.28 100 ALA A C 1
ATOM 810 O O . ALA A 1 100 ? 6.762 -7.536 -16.233 1.00 60.28 100 ALA A O 1
ATOM 811 N N . THR A 1 101 ? 8.539 -7.403 -17.576 1.00 60.06 101 THR A N 1
ATOM 812 C CA . THR A 1 101 ? 9.280 -8.474 -16.890 1.00 60.06 101 THR A CA 1
ATOM 813 C C . THR A 1 101 ? 9.744 -8.033 -15.500 1.00 60.06 101 THR A C 1
ATOM 815 O O . THR A 1 101 ? 9.643 -8.806 -14.544 1.00 60.06 101 THR A O 1
ATOM 818 N N . VAL A 1 102 ? 10.180 -6.774 -15.367 1.00 66.44 102 VAL A N 1
ATOM 819 C CA . VAL A 1 102 ? 10.558 -6.174 -14.078 1.00 66.44 102 VAL A CA 1
ATOM 820 C C . VAL A 1 102 ? 9.342 -6.093 -13.155 1.00 66.44 102 VAL A C 1
ATOM 822 O O . VAL A 1 102 ? 9.424 -6.537 -12.010 1.00 66.44 102 VAL A O 1
ATOM 82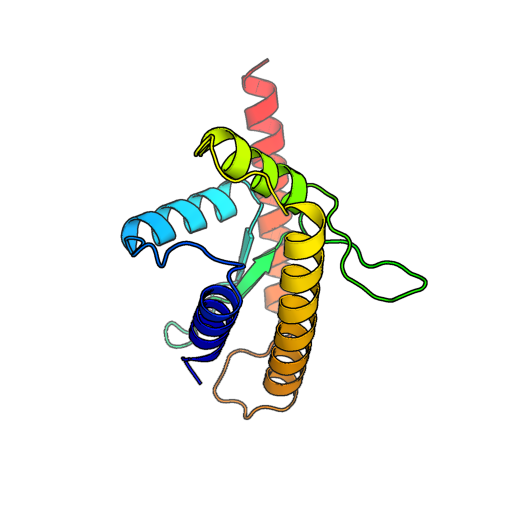5 N N . SER A 1 103 ? 8.181 -5.643 -13.653 1.00 71.62 103 SER A N 1
ATOM 826 C CA . SER A 1 103 ? 6.950 -5.602 -12.846 1.00 71.62 103 SER A CA 1
ATOM 827 C C . SER A 1 103 ? 6.558 -6.982 -12.305 1.00 71.62 103 SER A C 1
ATOM 829 O O . SER A 1 103 ? 6.272 -7.123 -11.117 1.00 71.62 103 SER A O 1
ATOM 831 N N . THR A 1 104 ? 6.652 -8.025 -13.134 1.00 76.31 104 THR A N 1
ATOM 832 C CA . THR A 1 104 ? 6.308 -9.401 -12.748 1.00 76.31 104 THR A CA 1
ATOM 833 C C . THR A 1 104 ? 7.243 -9.930 -11.658 1.00 76.31 104 THR A C 1
ATOM 835 O O . THR A 1 104 ? 6.798 -10.539 -10.681 1.00 76.31 104 THR A O 1
ATOM 838 N N . ARG A 1 105 ? 8.553 -9.676 -11.780 1.00 79.50 105 ARG A N 1
ATOM 839 C CA . ARG A 1 105 ? 9.547 -10.112 -10.789 1.00 79.50 105 ARG A CA 1
ATOM 840 C C . ARG A 1 105 ? 9.385 -9.375 -9.462 1.00 79.50 105 ARG A C 1
ATOM 842 O O . ARG A 1 105 ? 9.372 -10.020 -8.412 1.00 79.50 105 ARG A O 1
ATOM 849 N N . VAL A 1 106 ? 9.221 -8.053 -9.506 1.00 82.44 106 VAL A N 1
ATOM 850 C CA . VAL A 1 106 ? 9.015 -7.218 -8.315 1.00 82.44 106 VAL A CA 1
ATOM 851 C C . VAL A 1 106 ? 7.745 -7.641 -7.580 1.00 82.44 106 VAL A C 1
ATOM 853 O O . VAL A 1 106 ? 7.787 -7.833 -6.362 1.00 82.44 106 VAL A O 1
ATOM 856 N N . LEU A 1 107 ? 6.638 -7.856 -8.300 1.00 85.00 107 LEU A N 1
ATOM 857 C CA . LEU A 1 107 ? 5.384 -8.321 -7.706 1.00 85.00 107 LEU A CA 1
ATOM 858 C C . LEU A 1 107 ? 5.543 -9.701 -7.069 1.00 85.00 107 LEU A C 1
ATOM 860 O O . LEU A 1 107 ? 5.141 -9.882 -5.923 1.00 85.00 107 LEU A O 1
ATOM 864 N N . ARG A 1 108 ? 6.207 -10.646 -7.745 1.00 84.94 108 ARG A N 1
ATOM 865 C CA . ARG A 1 108 ? 6.472 -11.984 -7.197 1.00 84.94 108 ARG A CA 1
ATOM 866 C C . ARG A 1 108 ? 7.301 -11.937 -5.911 1.00 84.94 108 ARG A C 1
ATOM 868 O O . ARG A 1 108 ? 6.972 -12.621 -4.943 1.00 84.94 108 ARG A O 1
ATOM 875 N N . LEU A 1 109 ? 8.382 -11.154 -5.888 1.00 85.50 109 LEU A N 1
ATOM 876 C CA . LEU A 1 109 ? 9.226 -11.004 -4.697 1.00 85.50 109 LEU A CA 1
ATOM 877 C C . LEU A 1 109 ? 8.461 -10.335 -3.551 1.00 85.50 109 LEU A C 1
ATOM 879 O O . LEU A 1 109 ? 8.570 -10.768 -2.403 1.00 85.50 109 LEU A O 1
ATOM 883 N N . THR A 1 110 ? 7.660 -9.319 -3.871 1.00 86.19 110 THR A N 1
ATOM 884 C CA . THR A 1 110 ? 6.804 -8.623 -2.904 1.00 86.19 110 THR A CA 1
ATOM 885 C C . THR A 1 110 ? 5.752 -9.560 -2.318 1.00 86.19 110 THR A C 1
ATOM 887 O O . THR A 1 110 ? 5.559 -9.564 -1.105 1.00 86.19 110 THR A O 1
ATOM 890 N N . ASP A 1 111 ? 5.124 -10.401 -3.141 1.00 88.12 111 ASP A N 1
ATOM 891 C CA . ASP A 1 111 ? 4.116 -11.365 -2.699 1.00 88.12 111 ASP A CA 1
ATOM 892 C C . ASP A 1 111 ? 4.705 -12.428 -1.762 1.00 88.12 111 ASP A C 1
ATOM 894 O O . ASP A 1 111 ? 4.193 -12.682 -0.667 1.00 88.12 111 ASP A O 1
ATOM 898 N N . LEU A 1 112 ? 5.853 -12.995 -2.146 1.00 87.38 112 LEU A N 1
ATOM 899 C CA . LEU A 1 112 ? 6.569 -13.981 -1.339 1.00 87.38 112 LEU A CA 1
ATOM 900 C C . LEU A 1 112 ? 6.991 -13.399 0.014 1.00 87.38 112 LEU A C 1
ATOM 902 O O . LEU A 1 112 ? 6.845 -14.050 1.053 1.00 87.38 112 LEU A O 1
ATOM 906 N N . LEU A 1 113 ? 7.523 -12.176 0.012 1.00 86.81 113 LEU A N 1
ATOM 907 C CA . LEU A 1 113 ? 7.956 -11.500 1.228 1.00 86.81 113 LEU A CA 1
ATOM 908 C C . LEU A 1 113 ? 6.769 -11.133 2.120 1.00 86.81 113 LEU A C 1
ATOM 910 O O . LEU A 1 113 ? 6.808 -11.391 3.321 1.00 86.81 113 LEU A O 1
ATOM 914 N N . GLY A 1 114 ? 5.719 -10.561 1.531 1.00 84.56 114 GLY A N 1
ATOM 915 C CA . GLY A 1 114 ? 4.498 -10.170 2.226 1.00 84.56 114 GLY A CA 1
ATOM 916 C C . GLY A 1 114 ? 3.830 -11.359 2.906 1.00 84.56 114 GLY A C 1
ATOM 917 O O . GLY A 1 114 ? 3.506 -11.276 4.088 1.00 84.56 114 GLY A O 1
ATOM 918 N N . SER A 1 115 ? 3.724 -12.491 2.208 1.00 85.00 115 SER A N 1
ATOM 919 C CA . SER A 1 115 ? 3.160 -13.730 2.757 1.00 85.00 115 SER A CA 1
ATOM 920 C C . SER A 1 115 ? 3.969 -14.247 3.950 1.00 85.00 115 SER A C 1
ATOM 922 O O . SER A 1 115 ? 3.408 -14.532 5.006 1.00 85.00 115 SER A O 1
ATOM 924 N N . LYS A 1 116 ? 5.305 -14.285 3.841 1.00 86.44 11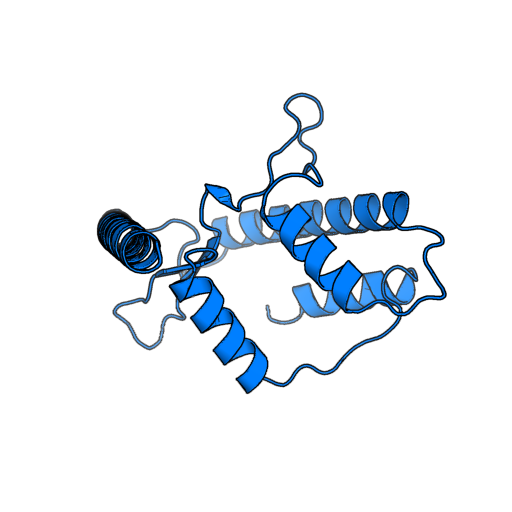6 LYS A N 1
ATOM 925 C CA . LYS A 1 116 ? 6.184 -14.692 4.954 1.00 86.44 116 LYS A CA 1
ATOM 926 C C . LYS A 1 116 ? 6.086 -13.752 6.153 1.00 86.44 116 LYS A C 1
ATOM 928 O O . LYS A 1 116 ? 6.061 -14.215 7.289 1.00 86.44 116 LYS A O 1
ATOM 933 N N . LEU A 1 117 ? 6.041 -12.441 5.910 1.00 84.12 117 LEU A N 1
ATOM 934 C CA . LEU A 1 117 ? 5.877 -11.431 6.957 1.00 84.12 117 LEU A CA 1
ATOM 935 C C . LEU A 1 117 ? 4.524 -11.556 7.655 1.00 84.12 117 LEU A C 1
ATOM 937 O O . LEU A 1 117 ? 4.457 -11.416 8.873 1.00 84.12 117 LEU A O 1
ATOM 941 N N . PHE A 1 118 ? 3.465 -11.822 6.893 1.00 83.25 118 PHE A N 1
ATOM 942 C CA . PHE A 1 118 ? 2.122 -11.996 7.425 1.00 83.25 118 PHE A CA 1
ATOM 943 C C . PHE A 1 118 ? 2.026 -13.239 8.313 1.00 83.25 118 PHE A C 1
ATOM 945 O O . PHE A 1 118 ? 1.565 -13.138 9.449 1.00 83.25 118 PHE A O 1
ATOM 952 N N . GLU A 1 119 ? 2.535 -14.381 7.847 1.00 85.06 119 GLU A N 1
ATOM 953 C CA . G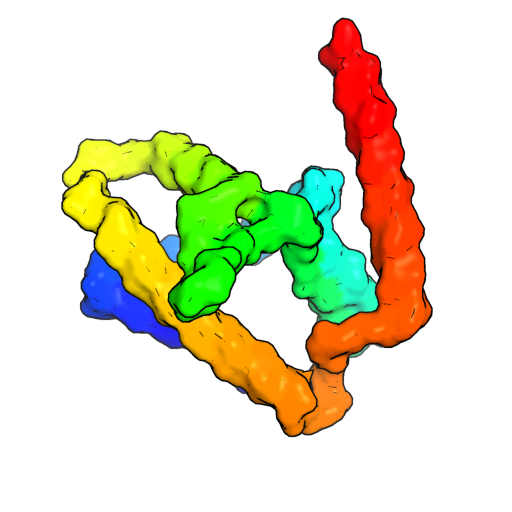LU A 1 119 ? 2.574 -15.602 8.657 1.00 85.06 119 GLU A CA 1
ATOM 954 C C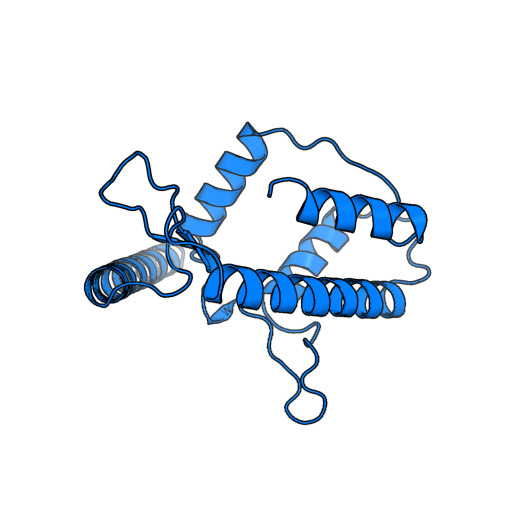 . GLU A 1 119 ? 3.447 -15.418 9.902 1.00 85.06 119 GLU A C 1
ATOM 956 O O . GLU A 1 119 ? 3.007 -15.727 11.006 1.00 85.06 119 GLU A O 1
ATOM 961 N N . ALA A 1 120 ? 4.625 -14.797 9.772 1.00 82.81 120 ALA A N 1
ATOM 962 C CA . ALA A 1 120 ? 5.473 -14.483 10.921 1.00 82.81 120 ALA A CA 1
ATOM 963 C C . ALA A 1 120 ? 4.784 -13.547 11.931 1.00 82.81 120 ALA A C 1
ATOM 965 O O . ALA A 1 120 ? 4.960 -13.712 13.136 1.00 82.81 120 ALA A O 1
ATOM 966 N N . ALA A 1 121 ? 3.987 -12.579 11.470 1.00 79.56 121 ALA A N 1
ATOM 967 C CA . ALA A 1 121 ? 3.203 -11.700 12.340 1.00 79.56 121 ALA A CA 1
ATOM 968 C C . ALA A 1 121 ? 2.031 -12.430 13.017 1.00 79.56 121 ALA A C 1
ATOM 970 O O . ALA A 1 121 ? 1.613 -12.041 14.106 1.00 79.56 121 ALA A O 1
ATOM 971 N N . LYS A 1 122 ? 1.504 -13.483 12.388 1.00 79.38 122 LYS A N 1
ATOM 972 C CA . LYS A 1 122 ? 0.446 -14.335 12.938 1.00 79.38 122 LYS A CA 1
ATOM 973 C C . LYS A 1 122 ? 0.982 -15.303 13.997 1.00 79.38 122 LYS A C 1
ATOM 975 O O . LYS A 1 122 ? 0.297 -15.549 14.985 1.00 79.38 122 LYS A O 1
ATOM 980 N N . THR A 1 123 ? 2.191 -15.834 13.800 1.00 76.06 123 THR A N 1
ATOM 981 C CA . THR A 1 123 ? 2.852 -16.773 14.725 1.00 76.06 123 THR A CA 1
ATOM 982 C C . THR A 1 123 ? 3.705 -16.084 15.794 1.00 76.06 123 THR A C 1
ATOM 984 O O . THR A 1 123 ? 4.059 -16.708 16.790 1.00 76.06 123 THR A O 1
ATOM 987 N N . GLY A 1 124 ? 4.094 -14.828 15.566 1.00 64.12 124 GLY A N 1
ATOM 988 C CA . GLY A 1 124 ? 5.012 -14.064 16.405 1.00 64.12 124 GLY A CA 1
ATOM 989 C C . GLY A 1 124 ? 4.434 -13.650 17.761 1.00 64.12 124 GLY A C 1
ATOM 990 O O . GLY A 1 124 ? 3.233 -13.450 17.928 1.00 64.12 124 GLY A O 1
ATOM 991 N N . ASP A 1 125 ? 5.335 -13.512 18.732 1.00 52.53 125 ASP A N 1
ATOM 992 C CA . ASP A 1 125 ? 5.048 -13.250 20.142 1.00 52.53 125 ASP A CA 1
ATOM 993 C C . ASP A 1 125 ? 4.315 -11.908 20.379 1.00 52.53 125 ASP A C 1
ATOM 995 O O . ASP A 1 125 ? 4.550 -10.910 19.691 1.00 52.53 125 ASP A O 1
ATOM 999 N N . LYS A 1 126 ? 3.438 -11.879 21.393 1.00 52.31 126 LYS A N 1
ATOM 1000 C CA . LYS A 1 126 ? 2.364 -10.890 21.674 1.00 52.31 126 LYS A CA 1
ATOM 1001 C C . LYS A 1 126 ? 2.819 -9.450 21.994 1.00 52.31 126 LYS A C 1
ATOM 1003 O O . LYS A 1 126 ? 2.052 -8.671 22.557 1.00 52.31 126 LYS A O 1
ATOM 1008 N N . LYS A 1 127 ? 4.056 -9.069 21.670 1.00 51.47 127 LYS A N 1
ATOM 1009 C CA . LYS A 1 127 ? 4.618 -7.731 21.939 1.00 51.47 127 LYS A CA 1
ATOM 1010 C C . LYS A 1 127 ? 4.331 -6.701 20.836 1.00 51.47 127 LYS A C 1
ATOM 1012 O O . LYS A 1 127 ? 4.719 -5.545 20.978 1.00 51.47 127 LYS A O 1
ATOM 1017 N N . GLY A 1 128 ? 3.660 -7.100 19.753 1.00 55.34 128 GLY A N 1
ATOM 1018 C CA . GLY A 1 128 ? 3.212 -6.224 18.665 1.00 55.34 128 GLY A CA 1
ATOM 1019 C C . GLY A 1 128 ? 1.689 -6.195 18.516 1.00 55.34 128 GLY A C 1
ATOM 1020 O O . GLY A 1 128 ? 0.979 -7.046 19.047 1.00 55.34 128 GLY A O 1
ATOM 1021 N N . ALA A 1 129 ? 1.174 -5.210 17.775 1.00 59.00 129 ALA A N 1
ATOM 1022 C CA . ALA A 1 129 ? -0.246 -5.157 17.444 1.00 59.00 129 ALA A CA 1
ATOM 1023 C C . ALA A 1 129 ? -0.638 -6.389 16.607 1.00 59.00 129 ALA A C 1
ATOM 1025 O O . ALA A 1 129 ? -0.006 -6.660 15.587 1.00 59.00 129 ALA A O 1
ATOM 1026 N N . SER A 1 130 ? -1.681 -7.117 17.028 1.00 66.62 130 SER A N 1
ATOM 1027 C CA . SER A 1 130 ? -2.197 -8.272 16.279 1.00 66.62 130 SER A CA 1
ATOM 1028 C C . SER A 1 130 ? -2.515 -7.878 14.827 1.00 66.62 130 SER A C 1
ATOM 1030 O O . SER A 1 130 ? -3.111 -6.810 14.613 1.00 66.62 130 SER A O 1
ATOM 1032 N N . PRO A 1 131 ? -2.176 -8.729 13.835 1.00 65.38 131 PRO A N 1
ATOM 1033 C CA . PRO A 1 131 ? -2.504 -8.485 12.430 1.00 65.38 131 PRO A CA 1
ATOM 1034 C C . PRO A 1 131 ? -4.020 -8.438 12.187 1.00 65.38 131 PRO A C 1
ATOM 1036 O O . PRO A 1 131 ? -4.471 -7.874 11.193 1.00 65.38 131 PRO A O 1
ATOM 1039 N N . THR A 1 132 ? -4.818 -8.987 13.109 1.00 73.56 132 THR A N 1
ATOM 1040 C CA . THR A 1 132 ? -6.281 -8.916 13.055 1.00 73.56 132 THR A CA 1
ATOM 1041 C C . THR A 1 132 ? -6.789 -7.802 13.969 1.00 73.56 132 THR A C 1
ATOM 1043 O O . THR A 1 132 ? -6.380 -7.681 15.126 1.00 73.56 132 THR A O 1
ATOM 1046 N N . LEU A 1 133 ? -7.697 -6.972 13.451 1.00 77.88 133 LEU A N 1
ATOM 1047 C CA . LEU A 1 133 ? -8.374 -5.951 14.250 1.00 77.88 133 LEU A CA 1
ATOM 1048 C C . LEU A 1 133 ? -9.302 -6.608 15.277 1.00 77.88 133 LEU A C 1
ATOM 1050 O O . LEU A 1 133 ? -9.969 -7.598 14.972 1.00 77.88 133 LEU A O 1
ATOM 1054 N N . SER A 1 134 ? -9.393 -6.024 16.475 1.00 81.62 134 SER A N 1
ATOM 1055 C CA . SER A 1 134 ? -10.438 -6.410 17.423 1.00 81.62 134 SER A CA 1
ATOM 1056 C C . SER A 1 134 ? -11.819 -6.069 16.847 1.00 81.62 134 SER A C 1
ATOM 1058 O O . SER A 1 134 ? -11.948 -5.211 15.967 1.00 81.62 134 SER A O 1
ATOM 1060 N N . MET A 1 135 ? -12.878 -6.713 17.345 1.00 81.44 135 MET A N 1
ATOM 1061 C CA . MET A 1 135 ? -14.244 -6.405 16.901 1.00 81.44 135 MET A CA 1
ATOM 1062 C C . MET A 1 135 ? -14.616 -4.934 17.134 1.00 81.44 135 MET A C 1
ATOM 1064 O O . MET A 1 135 ? -15.331 -4.345 16.320 1.00 81.44 135 MET A O 1
ATOM 1068 N N . GLU A 1 136 ? -14.122 -4.333 18.218 1.00 82.44 136 GLU A N 1
ATOM 1069 C CA . GLU A 1 136 ? -14.334 -2.918 18.525 1.00 82.44 136 GLU A CA 1
ATOM 1070 C C . GLU A 1 136 ? -13.632 -2.015 17.511 1.00 82.44 136 GLU A C 1
ATOM 1072 O O . GLU A 1 136 ? -14.284 -1.170 16.890 1.00 82.44 136 GLU A O 1
ATOM 1077 N N . ASP A 1 137 ? -12.339 -2.252 17.270 1.00 83.81 137 ASP A N 1
ATOM 1078 C CA . ASP A 1 137 ? -11.543 -1.480 16.311 1.00 83.81 137 ASP A CA 1
ATOM 1079 C C . ASP A 1 137 ? -12.115 -1.595 14.893 1.00 83.81 137 ASP A C 1
ATOM 1081 O O . ASP A 1 137 ? -12.204 -0.613 14.159 1.00 83.81 137 ASP A O 1
ATOM 1085 N N . ALA A 1 138 ? -12.564 -2.792 14.505 1.00 84.12 138 ALA A N 1
ATOM 1086 C CA . ALA A 1 138 ? -13.176 -3.029 13.204 1.00 84.12 138 ALA A CA 1
ATOM 1087 C C . ALA A 1 138 ? -14.498 -2.261 13.038 1.00 84.12 138 ALA A C 1
ATOM 1089 O O . ALA A 1 138 ? -14.782 -1.740 11.956 1.00 84.12 138 ALA A O 1
ATOM 1090 N N . ARG A 1 139 ? -15.318 -2.163 14.095 1.00 85.50 139 ARG A N 1
ATOM 1091 C CA . ARG A 1 139 ? -16.554 -1.361 14.076 1.00 85.50 139 ARG A CA 1
ATOM 1092 C C . ARG A 1 139 ? -16.250 0.131 13.991 1.00 85.50 139 ARG A C 1
ATOM 1094 O O . ARG A 1 139 ? -16.911 0.826 13.221 1.00 85.50 139 ARG A O 1
ATOM 1101 N N . GLN A 1 140 ? -15.268 0.614 14.750 1.00 85.50 140 GLN A N 1
ATOM 1102 C CA . GLN A 1 140 ? -14.837 2.012 14.693 1.00 85.50 140 GLN A CA 1
ATOM 1103 C C . GLN A 1 140 ? -14.324 2.373 13.300 1.00 85.50 140 GLN A C 1
ATOM 1105 O O . GLN A 1 140 ? -14.767 3.367 12.730 1.00 85.50 140 GLN A O 1
ATOM 1110 N N . LEU A 1 141 ? -13.503 1.506 12.706 1.00 85.44 141 LEU A N 1
ATOM 1111 C CA . LEU A 1 141 ? -13.007 1.687 11.349 1.00 85.44 141 LEU A CA 1
ATOM 1112 C C . LEU A 1 141 ? -14.137 1.735 10.314 1.00 85.44 141 LEU A C 1
ATOM 1114 O O . LEU A 1 141 ? -14.140 2.579 9.426 1.00 85.44 141 LEU A O 1
ATOM 1118 N N . LYS A 1 142 ? -15.143 0.860 10.426 1.00 87.25 142 LYS A N 1
ATOM 1119 C CA . LYS A 1 142 ? -16.307 0.899 9.524 1.00 87.25 142 LYS A CA 1
ATOM 1120 C C . LYS A 1 142 ? -17.074 2.219 9.630 1.00 87.25 142 LYS A C 1
ATOM 1122 O O . LYS A 1 142 ? -17.541 2.726 8.610 1.00 87.25 142 LYS A O 1
ATOM 1127 N N . LYS A 1 143 ? -17.213 2.772 10.840 1.00 87.06 143 LYS A N 1
ATOM 1128 C CA . LYS A 1 143 ? -17.864 4.073 11.054 1.00 87.06 143 LYS A CA 1
ATOM 1129 C C . LYS A 1 143 ? -17.054 5.206 10.422 1.00 87.06 143 LYS A C 1
ATOM 1131 O O . LYS A 1 143 ? -17.629 5.956 9.636 1.00 87.06 143 LYS A O 1
ATOM 1136 N N . SER A 1 144 ? -15.747 5.275 10.689 1.00 85.56 144 SER A N 1
ATOM 1137 C CA . SER A 1 144 ? -14.881 6.329 10.141 1.00 85.56 144 SER A CA 1
ATOM 1138 C C . SER A 1 144 ? -14.818 6.281 8.613 1.00 85.56 144 SER A C 1
ATOM 1140 O O . SER A 1 144 ? -15.012 7.299 7.957 1.00 85.56 144 SER A O 1
ATOM 1142 N N . VAL A 1 145 ? -14.672 5.089 8.024 1.00 86.56 145 VAL A N 1
ATOM 1143 C CA . VAL A 1 145 ? -14.672 4.907 6.563 1.00 86.56 145 VAL A CA 1
ATOM 1144 C C . VAL A 1 145 ? -16.004 5.345 5.946 1.00 86.56 145 VAL A C 1
ATOM 1146 O O . VAL A 1 145 ? -16.010 6.001 4.903 1.00 86.56 145 VAL A O 1
ATOM 1149 N N . LYS A 1 146 ? -17.145 5.022 6.575 1.00 86.81 146 LYS A N 1
ATOM 1150 C CA . LYS A 1 146 ? -18.472 5.439 6.088 1.00 86.81 146 LYS A CA 1
ATOM 1151 C C . LYS A 1 146 ? -18.632 6.959 6.121 1.00 86.81 146 LYS A C 1
ATOM 1153 O O . LYS A 1 146 ? -19.125 7.540 5.156 1.00 86.81 146 LYS A O 1
ATOM 1158 N N . GLU A 1 147 ? -18.217 7.591 7.211 1.00 86.31 147 GLU A N 1
ATOM 1159 C CA . GLU A 1 147 ? -18.250 9.045 7.361 1.00 86.31 147 GLU A CA 1
ATOM 1160 C C . GLU A 1 147 ? -17.359 9.736 6.326 1.00 86.31 147 GLU A C 1
ATOM 1162 O O . GLU A 1 147 ? -17.799 10.648 5.630 1.00 86.31 147 GLU A O 1
ATOM 1167 N N . GLN A 1 148 ? -16.147 9.226 6.129 1.00 84.88 148 GLN A N 1
ATOM 1168 C CA . GLN A 1 148 ? -15.202 9.765 5.162 1.00 84.88 148 GLN A CA 1
ATOM 1169 C C . GLN A 1 148 ? -15.676 9.593 3.710 1.00 84.88 148 GLN A C 1
ATOM 1171 O O . GLN A 1 148 ? -15.504 10.489 2.884 1.00 84.88 148 GLN A O 1
ATOM 1176 N N . ARG A 1 149 ? -16.299 8.454 3.371 1.00 84.69 149 ARG A N 1
ATOM 1177 C CA . ARG A 1 149 ? -16.943 8.253 2.059 1.00 84.69 149 ARG A CA 1
ATOM 1178 C C . ARG A 1 149 ? -18.095 9.241 1.853 1.00 84.69 149 ARG A C 1
ATOM 1180 O O . ARG A 1 149 ? -18.207 9.820 0.776 1.00 84.69 149 ARG A O 1
ATOM 1187 N N . ARG A 1 150 ? -18.914 9.480 2.887 1.00 85.31 150 ARG A N 1
ATOM 1188 C CA . ARG A 1 150 ? -19.991 10.481 2.843 1.00 85.31 150 ARG A CA 1
ATOM 1189 C C . ARG A 1 150 ? -19.436 11.890 2.627 1.00 85.31 150 ARG A C 1
ATOM 1191 O O . ARG A 1 150 ? -19.962 12.596 1.775 1.00 85.31 150 ARG A O 1
ATOM 1198 N N . ARG A 1 151 ? -18.378 12.278 3.348 1.00 83.88 151 ARG A N 1
ATOM 1199 C CA . ARG A 1 151 ? -17.747 13.601 3.213 1.00 83.88 151 ARG A CA 1
ATOM 1200 C C . ARG A 1 151 ? -17.235 13.837 1.791 1.00 83.88 151 ARG A C 1
ATOM 1202 O O . ARG A 1 151 ? -17.644 14.805 1.163 1.00 83.88 151 ARG A O 1
ATOM 1209 N N . ARG A 1 152 ? -16.478 12.884 1.241 1.00 81.25 152 ARG A N 1
ATOM 1210 C CA . ARG A 1 152 ? -15.982 12.945 -0.147 1.00 81.25 152 ARG A CA 1
ATOM 1211 C C . ARG A 1 152 ? -17.107 13.028 -1.177 1.00 81.25 152 ARG A C 1
ATOM 1213 O O . ARG A 1 152 ? -17.023 13.788 -2.133 1.00 81.25 152 ARG A O 1
ATOM 1220 N N . SER A 1 153 ? -18.189 12.273 -0.978 1.00 80.62 153 SER A N 1
ATOM 1221 C CA . SER A 1 153 ? -19.346 12.343 -1.876 1.00 80.62 153 SER A CA 1
ATOM 1222 C C . SER A 1 153 ? -20.030 13.713 -1.866 1.00 80.62 153 SER A C 1
ATOM 1224 O O . SER A 1 153 ? -20.664 14.052 -2.861 1.00 80.62 153 SER A O 1
ATOM 1226 N N . LEU A 1 154 ? -19.963 14.464 -0.765 1.00 79.88 154 LEU A N 1
ATOM 1227 C CA . LEU A 1 154 ? -20.514 15.818 -0.677 1.00 79.88 154 LEU A CA 1
ATOM 1228 C C . LEU A 1 154 ? -19.555 16.841 -1.299 1.00 79.88 154 LEU A C 1
ATOM 1230 O O . LEU A 1 154 ? -20.000 17.679 -2.075 1.00 79.88 154 LEU A O 1
ATOM 1234 N N . GLU A 1 155 ? -18.253 16.721 -1.031 1.00 75.81 155 GLU A N 1
ATOM 1235 C CA . GLU A 1 155 ? -17.197 17.569 -1.612 1.00 75.81 155 GLU A CA 1
ATOM 1236 C C . GLU A 1 155 ? -17.178 17.478 -3.148 1.00 75.81 155 GLU A C 1
ATOM 1238 O O . GLU A 1 155 ? -17.193 18.500 -3.830 1.00 75.81 155 GLU A O 1
ATOM 1243 N N . ASN A 1 156 ? -17.267 16.266 -3.708 1.00 68.38 156 ASN A N 1
ATOM 1244 C CA . ASN A 1 156 ? -17.323 16.067 -5.161 1.00 68.38 156 ASN A CA 1
ATOM 1245 C C . ASN A 1 156 ? -18.594 16.643 -5.808 1.00 68.38 156 ASN A C 1
ATOM 1247 O O . ASN A 1 156 ? -18.584 16.945 -6.995 1.00 68.38 156 ASN A O 1
ATOM 1251 N N . ARG A 1 157 ? -19.696 16.775 -5.054 1.00 61.53 157 ARG A N 1
ATOM 1252 C CA . ARG A 1 157 ? -20.958 17.354 -5.552 1.00 61.53 157 ARG A CA 1
ATOM 1253 C C . ARG A 1 157 ? -20.986 18.876 -5.466 1.00 61.53 157 ARG A C 1
ATOM 1255 O O . ARG A 1 157 ? -21.772 19.477 -6.178 1.00 61.53 157 ARG A O 1
ATOM 1262 N N . ALA A 1 158 ? -20.165 19.479 -4.608 1.00 63.94 158 ALA A N 1
ATOM 1263 C CA . ALA A 1 158 ? -20.036 20.930 -4.490 1.00 63.94 158 ALA A CA 1
ATOM 1264 C C . ALA A 1 158 ? -19.101 21.542 -5.554 1.00 63.94 158 ALA A C 1
ATOM 1266 O O . ALA A 1 158 ? -19.092 22.754 -5.730 1.00 63.94 158 ALA A O 1
ATOM 1267 N N . HIS A 1 159 ? -18.313 20.708 -6.242 1.00 54.09 159 HIS A N 1
ATOM 1268 C CA . HIS A 1 159 ? -17.393 21.099 -7.317 1.00 54.09 159 HIS A CA 1
ATOM 1269 C C . HIS A 1 159 ? -17.954 20.879 -8.740 1.00 54.09 159 HIS A C 1
ATOM 1271 O O . HIS A 1 159 ? -17.202 21.010 -9.707 1.00 54.09 159 HIS A O 1
ATOM 1277 N N . LEU A 1 160 ? -19.246 20.549 -8.861 1.00 44.91 160 LEU A N 1
ATOM 1278 C CA . LEU A 1 160 ? -20.015 20.476 -10.113 1.00 44.91 160 LEU A CA 1
ATOM 1279 C C . LEU A 1 160 ? -20.985 21.657 -10.187 1.00 44.91 160 LEU A C 1
ATOM 1281 O O . LEU A 1 160 ? -21.165 22.175 -11.309 1.00 44.91 160 LEU A O 1
#

pLDDT: mean 78.22, std 11.96, range [43.09, 92.5]

Solvent-accessible surface area (backbone atoms only — not comparable to full-atom values): 9761 Å² total; per-residue (Å²): 141,87,54,65,72,60,49,50,53,52,51,35,35,77,71,64,72,35,93,71,89,78,88,73,58,68,68,60,50,53,53,49,53,51,49,32,37,75,73,53,48,34,44,78,47,74,54,93,50,88,88,47,76,65,46,77,44,67,27,79,83,44,51,66,49,58,41,90,88,80,63,45,81,44,94,43,59,58,49,42,56,49,52,50,50,52,52,61,73,64,58,72,88,82,76,80,85,52,63,69,64,47,50,54,51,52,50,51,54,48,50,57,51,49,52,53,53,50,52,46,54,70,74,46,75,89,88,58,85,66,87,64,74,52,76,64,56,48,51,51,49,54,51,52,53,51,52,52,53,52,49,51,60,50,55,64,60,74,76,109

Sequence (160 aa):
MQLIPLQLGKTLYHQGDLSYFEAVNKETLKNAYQRFEEEGILQVVKSKDPKVPPRLRLDPEWCPTRDPETGALNASGRLWDFTEKIASSRREGKNRRDGATVSTRVLRLTDLLGSKLFEAAKTGDKKGASPTLSMEDARQLKKSVKEQRRRRSLENRAHL

Nearest PDB structures (foldseek):
  5x11-assembly2_E  TM=2.445E-01  e=3.985E-01  Bacillus spizizenii str. W23
  4ray-assembly1_B  TM=4.473E-01  e=7.035E+00  Magnetospirillum gryphiswaldense MSR-1 v2
  4ray-assembly1_A  TM=4.742E-01  e=8.519E+00  Magnetospirillum gryphiswaldense MSR-1 v2

Foldseek 3Di:
DPCLVVVLVVVCVVVVLDVDDDDDDPVVVVVVVVVCVLVQQKQWQDDPDPVADIDIDGDPQLDFDADPPPRFTDCDGDVNVVVVVVVVVVCPPDPPDQVPVSVRVSSVVCVVSVVVVLVCLCVDDPPHDRPDDDPVSVVVSVVVSVVSVVVVVVVVVVVD